Protein AF-A0A2K3LHY5-F1 (afdb_monomer)

pLDDT: mean 79.06, std 21.49, range [33.22, 97.38]

Structure (mmCIF, N/CA/C/O backbone):
data_AF-A0A2K3LHY5-F1
#
_entry.id   AF-A0A2K3LHY5-F1
#
loop_
_atom_site.group_PDB
_atom_site.id
_atom_site.type_symbol
_atom_site.label_atom_id
_atom_site.label_alt_id
_atom_site.label_comp_id
_atom_site.label_asym_id
_atom_site.label_entity_id
_atom_site.label_seq_id
_atom_site.pdbx_PDB_ins_code
_atom_site.Cartn_x
_atom_site.Cartn_y
_atom_site.Cartn_z
_atom_site.occupancy
_atom_site.B_iso_or_equiv
_atom_site.auth_seq_id
_atom_site.auth_comp_id
_atom_site.auth_asym_id
_atom_site.auth_atom_id
_atom_site.pdbx_PDB_model_num
ATOM 1 N N . MET A 1 1 ? 29.007 -5.913 -31.046 1.00 77.50 1 MET A N 1
ATOM 2 C CA . MET A 1 1 ? 28.000 -5.273 -31.923 1.00 77.50 1 MET A CA 1
ATOM 3 C C . MET A 1 1 ? 26.820 -6.181 -32.264 1.00 77.50 1 MET A C 1
ATOM 5 O O . MET A 1 1 ? 25.777 -5.979 -31.668 1.00 77.50 1 MET A O 1
ATOM 9 N N . LEU A 1 2 ? 26.918 -7.176 -33.163 1.00 91.88 2 LEU A N 1
ATOM 10 C CA . LEU A 1 2 ? 25.735 -7.995 -33.528 1.00 91.88 2 LEU A CA 1
ATOM 11 C C . LEU A 1 2 ? 25.164 -8.810 -32.352 1.00 91.88 2 LEU A C 1
ATOM 13 O O . LEU A 1 2 ? 23.951 -8.889 -32.188 1.00 91.88 2 LEU A O 1
ATOM 17 N N . GLU A 1 3 ? 26.033 -9.367 -31.509 1.00 93.31 3 GLU A N 1
ATOM 18 C CA . GLU A 1 3 ? 25.628 -10.120 -30.315 1.00 93.31 3 GLU A CA 1
ATOM 19 C C . GLU A 1 3 ? 24.966 -9.226 -29.251 1.00 93.31 3 GLU A C 1
ATOM 21 O O . GLU A 1 3 ? 23.934 -9.581 -28.691 1.00 93.31 3 GLU A O 1
ATOM 26 N N . GLU A 1 4 ? 25.496 -8.018 -29.042 1.00 93.69 4 GLU A N 1
ATOM 27 C CA . GLU A 1 4 ? 24.934 -7.022 -28.116 1.00 93.69 4 GLU A CA 1
ATOM 28 C C . GLU A 1 4 ? 23.557 -6.525 -28.574 1.00 93.69 4 GLU A C 1
ATOM 30 O O . GLU A 1 4 ? 22.654 -6.388 -27.752 1.00 93.69 4 GLU A O 1
ATOM 35 N N . ILE A 1 5 ? 23.379 -6.299 -29.882 1.00 93.31 5 ILE A N 1
ATOM 36 C CA . ILE A 1 5 ? 22.091 -5.900 -30.468 1.00 93.31 5 ILE A CA 1
ATOM 37 C C . ILE A 1 5 ? 21.057 -7.015 -30.289 1.00 93.31 5 ILE A C 1
ATOM 39 O O . ILE A 1 5 ? 19.946 -6.744 -29.843 1.00 93.31 5 ILE A O 1
ATOM 43 N N . SER A 1 6 ? 21.431 -8.266 -30.572 1.00 93.62 6 SER A N 1
ATOM 44 C CA . SER A 1 6 ? 20.547 -9.425 -30.395 1.00 93.62 6 SER A CA 1
ATOM 45 C C . SER A 1 6 ? 20.128 -9.605 -28.931 1.00 93.62 6 SER A C 1
ATOM 47 O O . SER A 1 6 ? 18.946 -9.764 -28.624 1.00 93.62 6 SER A O 1
ATOM 49 N N . MET A 1 7 ? 21.083 -9.487 -28.001 1.00 94.62 7 MET A N 1
ATOM 50 C CA . MET A 1 7 ? 20.799 -9.535 -26.566 1.00 94.62 7 MET A C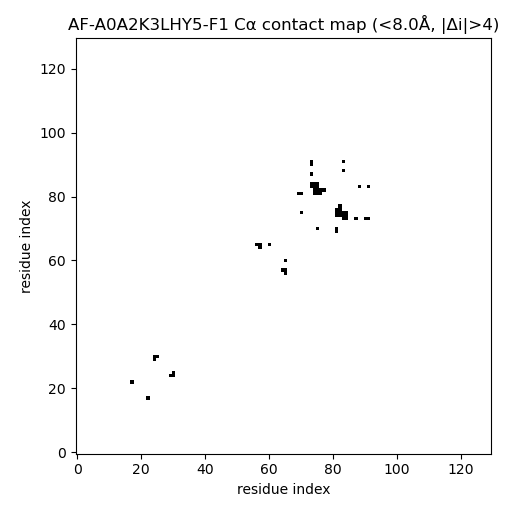A 1
ATOM 51 C C . MET A 1 7 ? 19.845 -8.414 -26.137 1.00 94.62 7 MET A C 1
ATOM 53 O O . MET A 1 7 ? 18.960 -8.645 -25.314 1.00 94.62 7 MET A O 1
ATOM 57 N N . LEU A 1 8 ? 20.020 -7.201 -26.667 1.00 89.94 8 LEU A N 1
ATOM 58 C CA . LEU A 1 8 ? 19.158 -6.071 -26.330 1.00 89.94 8 LEU A CA 1
ATOM 59 C C . LEU A 1 8 ? 17.734 -6.269 -26.864 1.00 89.94 8 LEU A C 1
ATOM 61 O O . LEU A 1 8 ? 16.786 -6.066 -26.113 1.00 89.94 8 LEU A O 1
ATOM 65 N N . GLN A 1 9 ? 17.589 -6.741 -28.104 1.00 89.75 9 GLN A N 1
ATOM 66 C CA . GLN A 1 9 ? 16.290 -7.058 -28.708 1.00 89.75 9 GLN A CA 1
ATOM 67 C C . GLN A 1 9 ? 15.538 -8.144 -27.937 1.00 89.75 9 GLN A C 1
ATOM 69 O O . GLN A 1 9 ? 14.333 -8.029 -27.741 1.00 89.75 9 GLN A O 1
ATOM 74 N N . ALA A 1 10 ? 16.244 -9.173 -27.460 1.00 90.69 10 ALA A N 1
ATOM 75 C CA . ALA A 1 10 ? 15.645 -10.208 -26.624 1.00 90.69 10 ALA A CA 1
ATOM 76 C C . ALA A 1 10 ? 15.150 -9.651 -25.276 1.00 90.69 10 ALA A C 1
ATOM 78 O O . ALA A 1 10 ? 14.121 -10.088 -24.775 1.00 90.69 10 ALA A O 1
ATOM 79 N N . LYS A 1 11 ? 15.860 -8.673 -24.695 1.00 88.44 11 LYS A N 1
ATOM 80 C CA . LYS A 1 11 ? 15.459 -8.012 -23.439 1.00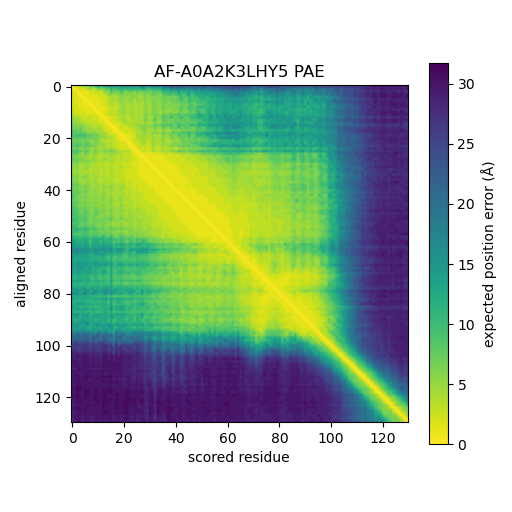 88.44 11 LYS A CA 1
ATOM 81 C C . LYS A 1 11 ? 14.313 -7.014 -23.607 1.00 88.44 11 LYS A C 1
ATOM 83 O O . LYS A 1 11 ? 13.642 -6.723 -22.625 1.00 88.44 11 LYS A O 1
ATOM 88 N N . SER A 1 12 ? 14.125 -6.469 -24.806 1.00 86.19 12 SER A N 1
ATOM 89 C CA . SER A 1 12 ? 13.041 -5.539 -25.141 1.00 86.19 12 SER A CA 1
ATOM 90 C C . SER A 1 12 ? 11.883 -6.215 -25.876 1.00 86.19 12 SER A C 1
ATOM 92 O O . SER A 1 12 ? 11.046 -5.521 -26.450 1.00 86.19 12 SER A O 1
ATOM 94 N N . ALA A 1 13 ? 11.883 -7.547 -25.960 1.00 87.44 13 ALA A N 1
ATOM 95 C CA . ALA A 1 13 ? 10.787 -8.284 -26.561 1.00 87.44 13 ALA A CA 1
ATOM 96 C C . ALA A 1 13 ? 9.532 -8.096 -25.691 1.00 87.44 13 ALA A C 1
ATOM 98 O O . ALA A 1 13 ? 9.630 -8.304 -24.478 1.00 87.44 13 ALA A O 1
ATOM 99 N N . PRO A 1 14 ? 8.388 -7.712 -26.284 1.00 85.44 14 PRO A N 1
ATOM 100 C CA . PRO A 1 14 ? 7.137 -7.600 -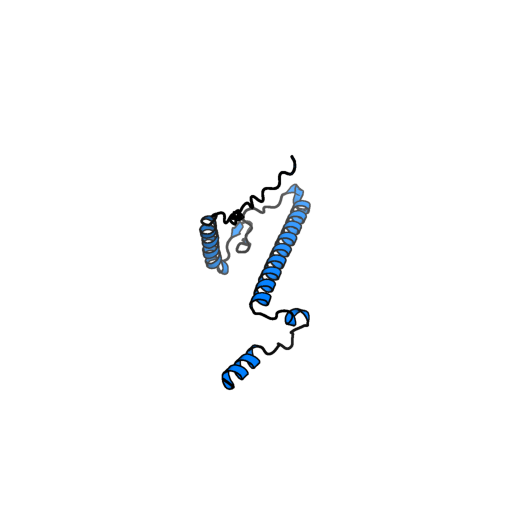25.550 1.00 85.44 14 PRO A CA 1
ATOM 101 C C . PRO A 1 14 ? 6.765 -8.913 -24.861 1.00 85.44 14 PRO A C 1
ATOM 103 O O . PRO A 1 14 ? 6.985 -9.993 -25.420 1.00 85.44 14 PRO A O 1
ATOM 106 N N . LEU A 1 15 ? 6.185 -8.822 -23.668 1.00 88.19 15 LEU A N 1
ATOM 107 C CA . LEU A 1 15 ? 5.575 -9.968 -22.993 1.00 88.19 15 LEU A CA 1
ATOM 108 C C . LEU A 1 15 ? 4.218 -10.323 -23.621 1.00 88.19 15 LEU A C 1
ATOM 110 O O . LEU A 1 15 ? 3.549 -9.479 -24.216 1.00 88.19 15 LEU A O 1
ATOM 114 N N . ASP A 1 16 ? 3.792 -11.579 -23.455 1.00 90.19 16 ASP A N 1
ATOM 115 C CA . ASP A 1 16 ? 2.526 -12.091 -24.009 1.00 90.19 16 ASP A CA 1
ATOM 116 C C . ASP A 1 16 ? 1.282 -11.346 -23.482 1.00 90.19 16 ASP A C 1
ATOM 118 O O . ASP A 1 16 ? 0.226 -11.381 -24.114 1.00 90.19 16 ASP A O 1
ATOM 122 N N . ASP A 1 17 ? 1.387 -10.697 -22.320 1.00 90.25 17 ASP A N 1
ATOM 123 C CA . ASP A 1 17 ? 0.320 -9.942 -21.660 1.00 90.25 17 ASP A CA 1
ATOM 124 C C . ASP A 1 17 ? 0.418 -8.420 -21.859 1.00 90.25 17 ASP A C 1
ATOM 126 O O . ASP A 1 17 ? -0.402 -7.675 -21.313 1.00 90.25 17 ASP A O 1
ATOM 130 N N . GLU A 1 18 ? 1.369 -7.939 -22.666 1.00 87.62 18 GLU A N 1
ATOM 131 C CA . GLU A 1 18 ? 1.407 -6.530 -23.040 1.00 87.62 18 GLU A CA 1
ATOM 132 C C . GLU A 1 18 ? 0.195 -6.152 -23.901 1.00 87.62 18 GLU A C 1
ATOM 134 O O . GLU A 1 18 ? -0.202 -6.835 -24.845 1.00 87.62 18 GLU A O 1
ATOM 139 N N . THR A 1 19 ? -0.399 -5.012 -23.568 1.00 88.12 19 THR A N 1
ATOM 140 C CA . THR A 1 19 ? -1.546 -4.429 -24.264 1.00 88.12 19 THR A CA 1
ATOM 141 C C . THR A 1 19 ? -1.137 -3.124 -24.942 1.00 88.12 19 THR A C 1
ATOM 143 O O . THR A 1 19 ? -0.058 -2.587 -24.693 1.00 88.12 19 THR A O 1
ATOM 146 N N . GLU A 1 20 ? -2.016 -2.554 -25.770 1.00 84.31 20 GLU A N 1
ATOM 147 C CA . GLU A 1 20 ? -1.791 -1.222 -26.356 1.00 84.31 20 GLU A CA 1
ATOM 148 C C . GLU A 1 20 ? -1.494 -0.161 -25.276 1.00 84.31 20 GLU A C 1
ATOM 150 O O . GLU A 1 20 ? -0.669 0.732 -25.473 1.00 84.31 20 GLU A O 1
ATOM 155 N N . ASP A 1 21 ? -2.081 -0.323 -24.088 1.00 82.62 21 ASP A N 1
ATOM 156 C CA . ASP A 1 21 ? -1.859 0.550 -22.941 1.00 82.62 21 ASP A CA 1
ATOM 157 C C . ASP A 1 21 ? -0.475 0.421 -22.299 1.00 82.62 21 ASP A C 1
ATOM 159 O O . ASP A 1 21 ? -0.015 1.381 -21.686 1.00 82.62 21 ASP A O 1
ATOM 163 N N . THR A 1 22 ? 0.197 -0.725 -22.409 1.00 83.44 22 THR A N 1
ATOM 164 C CA . THR A 1 22 ? 1.560 -0.908 -21.881 1.00 83.44 22 THR A CA 1
ATOM 165 C C . THR A 1 22 ? 2.619 -0.612 -22.939 1.00 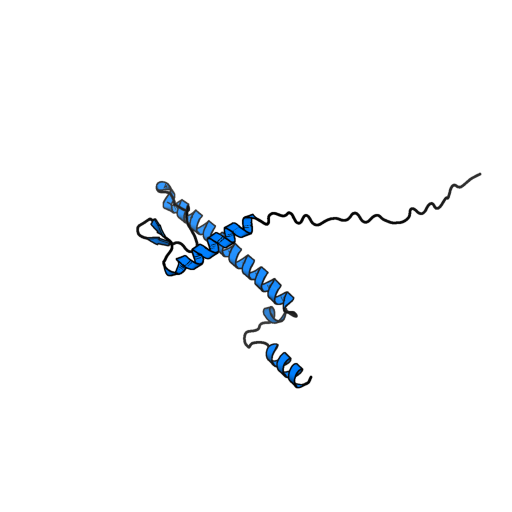83.44 22 THR A C 1
ATOM 167 O O . THR A 1 22 ? 3.687 -0.104 -22.607 1.00 83.44 22 THR A O 1
ATOM 170 N N . LEU A 1 23 ? 2.298 -0.821 -24.219 1.00 84.25 23 LEU A N 1
ATOM 171 C CA . LEU A 1 23 ? 3.184 -0.517 -25.349 1.00 84.25 23 LEU A CA 1
ATOM 172 C C . LEU A 1 23 ? 3.431 0.988 -25.547 1.00 84.25 23 LEU A C 1
ATOM 174 O O . LEU A 1 23 ? 4.385 1.373 -26.221 1.00 84.25 23 LEU A O 1
ATOM 178 N N . LYS A 1 24 ? 2.605 1.857 -24.948 1.00 86.12 24 LYS A N 1
ATOM 179 C CA . LYS A 1 24 ? 2.775 3.319 -25.024 1.00 86.12 24 LYS A CA 1
ATOM 180 C C . LYS A 1 24 ? 4.025 3.844 -24.305 1.00 86.12 24 LYS A C 1
ATOM 182 O O . LYS A 1 24 ? 4.397 4.998 -24.514 1.00 86.12 24 LYS A O 1
ATOM 187 N N . PHE A 1 25 ? 4.671 3.039 -23.457 1.00 89.25 25 PHE A N 1
ATOM 188 C CA . PHE A 1 25 ? 5.883 3.440 -22.738 1.00 89.25 25 PHE A CA 1
ATOM 189 C C . PHE A 1 25 ? 7.123 3.233 -23.613 1.00 89.25 25 PHE A C 1
ATOM 191 O O . PHE A 1 25 ? 7.733 2.167 -23.623 1.00 89.25 25 PHE A O 1
ATOM 198 N N . ALA A 1 26 ? 7.510 4.276 -24.347 1.00 85.50 26 ALA A N 1
ATOM 199 C CA . ALA A 1 26 ? 8.642 4.226 -25.273 1.00 85.50 26 ALA A CA 1
ATOM 200 C C . ALA A 1 26 ? 10.003 4.163 -24.560 1.00 85.50 26 ALA A C 1
ATOM 202 O O . ALA A 1 26 ? 10.989 3.688 -25.127 1.00 85.50 26 ALA A O 1
ATOM 203 N N . THR A 1 27 ? 10.077 4.655 -23.322 1.00 88.56 27 THR A N 1
ATOM 204 C CA . THR A 1 27 ? 11.310 4.694 -22.537 1.00 88.56 27 THR A CA 1
ATOM 205 C C . THR A 1 27 ? 11.120 4.119 -21.136 1.00 88.56 27 THR A C 1
ATOM 207 O O . THR A 1 27 ? 10.027 4.112 -20.568 1.00 88.56 27 THR A O 1
ATOM 210 N N . ARG A 1 28 ? 12.235 3.719 -20.506 1.00 89.75 28 ARG A N 1
ATOM 211 C CA . ARG A 1 28 ? 12.249 3.390 -19.071 1.00 89.75 28 ARG A CA 1
ATOM 212 C C . ARG A 1 28 ? 11.742 4.560 -18.215 1.00 89.75 28 ARG A C 1
ATOM 214 O O . ARG A 1 28 ? 11.142 4.320 -17.173 1.00 89.75 28 ARG A O 1
ATOM 221 N N . GLY A 1 29 ? 11.983 5.804 -18.636 1.00 93.44 29 GLY A N 1
ATOM 222 C CA . GLY A 1 29 ? 11.495 6.999 -17.943 1.00 93.44 29 GLY A CA 1
ATOM 223 C C . GLY A 1 29 ? 9.968 7.071 -17.916 1.00 93.44 29 GLY A C 1
ATOM 224 O O . GLY A 1 29 ? 9.394 7.286 -16.850 1.00 93.44 29 GLY A O 1
ATOM 225 N N . ASP A 1 30 ? 9.320 6.802 -19.053 1.00 92.31 30 ASP A N 1
ATOM 226 C CA . ASP A 1 30 ? 7.855 6.783 -19.166 1.00 92.31 30 ASP A CA 1
ATOM 227 C C . ASP A 1 30 ? 7.243 5.707 -18.267 1.00 92.31 30 ASP A C 1
ATOM 229 O O . ASP A 1 30 ? 6.305 5.977 -17.516 1.00 92.31 30 ASP A O 1
ATOM 233 N N . LEU A 1 31 ? 7.839 4.509 -18.271 1.00 91.94 31 LEU A N 1
ATOM 234 C CA . LEU A 1 31 ? 7.405 3.406 -17.419 1.00 91.94 31 LEU A CA 1
ATOM 235 C C . LEU A 1 31 ? 7.544 3.744 -15.925 1.00 91.94 31 LEU A C 1
ATOM 237 O O . LEU A 1 31 ? 6.612 3.531 -15.153 1.00 91.94 31 LEU A O 1
ATOM 241 N N . VAL A 1 32 ? 8.683 4.301 -15.498 1.00 94.50 32 VAL A N 1
ATOM 242 C CA . VAL A 1 32 ? 8.904 4.687 -14.090 1.00 94.50 32 VAL A CA 1
ATOM 243 C C . VAL A 1 32 ? 7.928 5.784 -13.655 1.00 94.50 32 VAL A C 1
ATOM 245 O O . VAL A 1 32 ? 7.397 5.728 -12.542 1.00 94.50 32 VAL A O 1
ATOM 248 N N . LYS A 1 33 ? 7.652 6.761 -14.528 1.00 94.81 33 LYS A N 1
ATOM 249 C CA . LYS A 1 33 ? 6.667 7.818 -14.266 1.00 94.81 33 LYS A CA 1
ATOM 250 C C . LYS A 1 33 ? 5.267 7.237 -14.079 1.00 94.81 33 LYS A C 1
ATOM 252 O O . LYS A 1 33 ? 4.573 7.626 -13.139 1.00 94.81 33 LYS A O 1
ATOM 257 N N . GLU A 1 34 ? 4.875 6.285 -14.922 1.00 94.31 34 GLU A N 1
ATOM 258 C CA . GLU A 1 34 ? 3.580 5.624 -14.795 1.00 94.31 34 GLU A CA 1
ATOM 259 C C . GLU A 1 34 ? 3.482 4.775 -13.525 1.00 94.31 34 GLU A C 1
ATOM 261 O O . GLU A 1 34 ? 2.486 4.869 -12.811 1.00 94.31 34 GLU A O 1
ATOM 266 N N . ILE A 1 35 ? 4.519 4.002 -13.188 1.00 95.12 35 ILE A N 1
ATOM 267 C CA . ILE A 1 35 ? 4.561 3.211 -11.948 1.00 95.12 35 ILE A CA 1
ATOM 268 C C . ILE A 1 35 ? 4.364 4.117 -10.730 1.00 95.12 35 ILE A C 1
ATOM 270 O O . ILE A 1 35 ? 3.551 3.806 -9.860 1.00 95.12 35 ILE A O 1
ATOM 274 N N . ARG A 1 36 ? 5.050 5.267 -10.681 1.00 96.50 36 ARG A N 1
ATOM 275 C CA . ARG A 1 36 ? 4.879 6.244 -9.596 1.00 96.50 36 ARG A CA 1
ATOM 276 C C . ARG A 1 36 ? 3.452 6.789 -9.552 1.00 96.50 36 ARG A C 1
ATOM 278 O O . ARG A 1 36 ? 2.859 6.861 -8.477 1.00 96.50 36 ARG A O 1
ATOM 285 N N . ARG A 1 37 ? 2.882 7.141 -10.709 1.00 95.88 37 ARG A N 1
ATOM 286 C CA . ARG A 1 37 ? 1.509 7.654 -10.821 1.00 95.88 37 ARG A CA 1
ATOM 287 C C . ARG A 1 37 ? 0.483 6.628 -10.333 1.00 95.88 37 ARG A C 1
ATOM 289 O O . ARG A 1 37 ? -0.378 6.968 -9.524 1.00 95.88 37 ARG A O 1
ATOM 296 N N . LEU A 1 38 ? 0.581 5.384 -10.802 1.00 96.31 38 LEU A N 1
ATOM 297 C CA . LEU A 1 38 ? -0.299 4.283 -10.408 1.00 96.31 38 LEU A CA 1
ATOM 298 C C . LEU A 1 38 ? -0.134 3.937 -8.925 1.00 96.31 38 LEU A C 1
ATOM 300 O O . LEU A 1 38 ? -1.137 3.775 -8.234 1.00 96.31 38 LEU A O 1
ATOM 304 N N . GLY A 1 39 ? 1.101 3.899 -8.417 1.00 96.06 39 GLY A N 1
ATOM 305 C CA . GLY A 1 39 ? 1.386 3.700 -6.995 1.00 96.06 39 GLY A CA 1
ATOM 306 C C . GLY A 1 39 ? 0.749 4.780 -6.119 1.00 96.06 39 GLY A C 1
ATOM 307 O O . GLY A 1 39 ? 0.059 4.463 -5.150 1.00 96.06 39 GLY A O 1
ATOM 308 N N . GLY A 1 40 ? 0.880 6.052 -6.509 1.00 95.62 40 GLY A N 1
ATOM 309 C CA . GLY A 1 40 ? 0.234 7.171 -5.821 1.00 95.62 40 GLY A CA 1
ATOM 310 C C . GLY A 1 40 ? -1.296 7.091 -5.852 1.00 95.62 40 GLY A C 1
ATOM 311 O O . GLY A 1 40 ? -1.949 7.268 -4.825 1.00 95.62 40 GLY A O 1
ATOM 312 N N . GLN A 1 41 ? -1.889 6.756 -7.003 1.00 97.38 41 GLN A N 1
ATOM 313 C CA . GLN A 1 41 ? -3.342 6.575 -7.119 1.00 97.38 41 GLN A CA 1
ATOM 314 C C . GLN A 1 41 ? -3.860 5.401 -6.285 1.00 97.38 41 GLN A C 1
ATOM 316 O O . GLN A 1 41 ? -4.896 5.524 -5.629 1.00 97.38 41 GLN A O 1
ATOM 321 N N . MET A 1 42 ? -3.143 4.276 -6.283 1.00 96.75 42 MET A N 1
ATOM 322 C CA . MET A 1 42 ? -3.465 3.111 -5.464 1.00 96.75 42 MET A CA 1
ATOM 323 C C . MET A 1 42 ? -3.463 3.490 -3.982 1.00 96.75 42 MET A C 1
ATOM 325 O O . MET A 1 42 ? -4.470 3.272 -3.306 1.00 96.75 42 MET A O 1
ATOM 329 N N . LEU A 1 43 ? -2.397 4.135 -3.499 1.00 94.12 43 LEU A N 1
ATOM 330 C CA . LEU A 1 43 ? -2.300 4.599 -2.116 1.00 94.12 43 LEU A CA 1
ATOM 331 C C . LEU A 1 43 ? -3.441 5.564 -1.762 1.00 94.12 43 LEU A C 1
ATOM 333 O O . LEU A 1 43 ? -4.140 5.352 -0.770 1.00 94.12 43 LEU A O 1
ATOM 337 N N . ALA A 1 44 ? -3.701 6.567 -2.605 1.00 95.19 44 ALA A N 1
ATOM 338 C CA . ALA A 1 44 ? -4.795 7.514 -2.399 1.00 95.19 44 ALA A CA 1
ATOM 339 C C . ALA A 1 44 ? -6.164 6.814 -2.323 1.00 95.19 44 ALA A C 1
ATOM 341 O O . ALA A 1 44 ? -6.969 7.113 -1.436 1.00 95.19 44 ALA A O 1
ATOM 342 N N . SER A 1 45 ? -6.419 5.841 -3.206 1.00 97.00 45 SER A N 1
ATOM 343 C CA . SER A 1 45 ? -7.667 5.070 -3.214 1.00 97.00 45 SER A CA 1
ATOM 344 C C . SER A 1 45 ? -7.842 4.228 -1.943 1.00 97.00 45 SER A C 1
ATOM 346 O O . SER A 1 45 ? -8.938 4.185 -1.378 1.00 97.00 45 SER A O 1
ATOM 348 N N . MET A 1 46 ? -6.759 3.630 -1.435 1.00 94.12 46 MET A N 1
ATOM 349 C CA . MET A 1 46 ? -6.762 2.861 -0.189 1.00 94.12 46 MET A CA 1
ATOM 350 C C . MET A 1 46 ? -7.015 3.752 1.024 1.00 94.12 46 MET A C 1
ATOM 352 O O . MET A 1 46 ? -7.860 3.421 1.855 1.00 94.12 46 MET A O 1
ATOM 356 N N . VAL A 1 47 ? -6.344 4.906 1.108 1.00 92.56 47 VAL A N 1
ATOM 357 C CA . VAL A 1 47 ? -6.550 5.887 2.186 1.00 92.56 47 VAL A CA 1
ATOM 358 C C . VAL A 1 47 ? -7.992 6.388 2.190 1.00 92.56 47 VAL A C 1
ATOM 360 O O . VAL A 1 47 ? -8.616 6.477 3.249 1.00 92.56 47 VAL A O 1
ATOM 363 N N . PHE A 1 48 ? -8.552 6.685 1.016 1.00 95.69 48 PHE A N 1
ATOM 364 C CA . PHE A 1 48 ? -9.946 7.101 0.892 1.00 95.69 48 PHE A CA 1
ATOM 365 C C . PHE A 1 48 ? -10.918 6.001 1.344 1.00 95.69 48 PHE A C 1
ATOM 367 O O . PHE A 1 48 ? -11.793 6.251 2.176 1.00 95.69 48 PHE A O 1
ATOM 374 N N . GLY A 1 49 ? -10.739 4.769 0.854 1.00 96.75 49 GLY A N 1
ATOM 375 C CA . GLY A 1 49 ? -11.545 3.617 1.264 1.00 96.75 49 GLY A CA 1
ATOM 376 C C . GLY A 1 49 ? -11.479 3.365 2.772 1.00 96.75 49 GLY A C 1
ATOM 377 O O . GLY A 1 49 ? -12.514 3.196 3.416 1.00 96.75 49 GLY A O 1
ATOM 378 N N . TRP A 1 50 ? -10.282 3.434 3.357 1.00 92.88 50 TRP A N 1
ATOM 379 C CA . TRP A 1 50 ? -10.068 3.303 4.797 1.00 92.88 50 TRP A CA 1
ATOM 380 C C . TRP A 1 50 ? -10.806 4.381 5.597 1.00 92.88 50 TRP A C 1
ATOM 382 O O . TRP A 1 50 ? -11.549 4.056 6.525 1.00 92.88 50 TRP A O 1
ATOM 392 N N . LYS A 1 51 ? -10.670 5.660 5.216 1.00 94.00 51 LYS A N 1
ATOM 393 C CA . LYS A 1 51 ? -11.385 6.775 5.862 1.00 94.00 51 LYS A CA 1
ATOM 394 C C . LYS A 1 51 ? -12.900 6.561 5.834 1.00 94.00 51 LYS A C 1
ATOM 396 O O . LYS A 1 51 ? -13.562 6.773 6.850 1.00 94.00 51 LYS A O 1
ATOM 401 N N . ASN A 1 52 ? -13.437 6.075 4.715 1.00 97.25 52 ASN A N 1
ATOM 402 C CA . ASN A 1 52 ? -14.860 5.760 4.592 1.00 97.25 52 ASN A CA 1
ATOM 403 C C . ASN A 1 52 ? -15.287 4.606 5.504 1.00 97.25 52 ASN A C 1
ATOM 405 O O . ASN A 1 52 ? -16.315 4.711 6.170 1.00 97.25 52 ASN A O 1
ATOM 409 N N . VAL A 1 53 ? -14.502 3.528 5.581 1.00 95.75 53 VAL A N 1
ATOM 410 C CA . VAL A 1 53 ? -14.773 2.407 6.495 1.00 95.75 53 VAL A CA 1
ATOM 411 C C . VAL A 1 53 ? -14.762 2.880 7.948 1.00 95.75 53 VAL A C 1
ATOM 413 O O . VAL A 1 53 ? -15.698 2.593 8.690 1.00 95.75 53 VAL A O 1
ATOM 416 N N . VAL A 1 54 ? -13.759 3.664 8.351 1.00 93.56 54 VAL A N 1
ATOM 417 C CA . VAL A 1 54 ? -13.683 4.245 9.701 1.00 93.56 54 VAL A CA 1
ATOM 418 C C . VAL A 1 54 ? -14.897 5.131 9.991 1.00 93.56 54 VAL A C 1
ATOM 420 O O . VAL A 1 54 ? -15.470 5.042 11.076 1.00 93.56 54 VAL A O 1
ATOM 423 N N . ALA A 1 55 ? -15.330 5.958 9.035 1.00 94.69 55 ALA A N 1
ATOM 424 C CA . ALA A 1 55 ? -16.522 6.790 9.189 1.00 94.69 55 ALA A CA 1
ATOM 425 C C . ALA A 1 55 ? -17.795 5.945 9.371 1.00 94.69 55 ALA A C 1
ATOM 427 O O . ALA A 1 55 ? -18.569 6.196 10.294 1.00 94.69 55 ALA A O 1
ATOM 428 N N . GLN A 1 56 ? -17.983 4.900 8.560 1.00 97.06 56 GLN A N 1
ATOM 429 C CA . GLN A 1 56 ? -19.105 3.967 8.713 1.00 97.06 56 GLN A CA 1
ATOM 430 C C . GLN A 1 56 ? -19.069 3.254 10.070 1.00 97.06 56 GLN A C 1
ATOM 432 O O . GLN A 1 56 ? -20.091 3.165 10.750 1.00 97.06 56 GLN A O 1
ATOM 437 N N . LEU A 1 57 ? -17.888 2.811 10.511 1.00 95.56 57 LEU A N 1
ATOM 438 C CA . LEU A 1 57 ? -17.708 2.173 11.813 1.00 95.56 57 LEU A CA 1
ATOM 439 C C . LEU A 1 57 ? -18.025 3.121 12.975 1.00 95.56 57 LEU A C 1
ATOM 441 O O . LEU A 1 57 ? -18.603 2.683 13.967 1.00 95.56 57 LEU A O 1
ATOM 445 N N . LYS A 1 58 ? -17.707 4.414 12.857 1.00 94.75 58 LYS A N 1
ATOM 446 C CA . LYS A 1 58 ? -18.100 5.431 13.846 1.00 94.75 58 LYS A CA 1
ATOM 447 C C . LYS A 1 58 ? -19.616 5.631 13.905 1.00 94.75 58 LYS A C 1
ATOM 449 O O . LYS A 1 58 ? -20.144 5.805 14.996 1.00 94.75 58 LYS A O 1
ATOM 454 N N . ILE A 1 59 ? -20.314 5.567 12.768 1.00 95.00 59 ILE A N 1
ATOM 455 C CA . ILE A 1 59 ? -21.782 5.672 12.719 1.00 95.00 59 ILE A CA 1
ATOM 456 C C . ILE A 1 59 ? -22.430 4.495 13.457 1.00 95.00 59 ILE A C 1
ATOM 458 O O . ILE A 1 59 ? -23.298 4.705 14.301 1.00 95.00 59 ILE A O 1
ATOM 462 N N . VAL A 1 60 ? -21.997 3.263 13.173 1.00 96.44 60 VAL A N 1
ATOM 463 C CA . VAL A 1 60 ? -22.592 2.062 13.792 1.00 96.44 60 VAL A CA 1
ATOM 464 C C . VAL A 1 60 ? -22.160 1.856 15.248 1.00 96.44 60 VAL A C 1
ATOM 466 O O . VAL A 1 60 ? -22.871 1.196 15.998 1.00 96.44 60 VAL A O 1
ATOM 469 N N . ASN A 1 61 ? -21.030 2.437 15.669 1.00 95.06 61 ASN A N 1
ATOM 470 C CA . ASN A 1 61 ? -20.546 2.419 17.054 1.00 95.06 61 ASN A CA 1
ATOM 471 C C . ASN A 1 61 ? -20.731 3.777 17.755 1.00 95.06 61 ASN A C 1
ATOM 473 O O . ASN A 1 61 ? -19.924 4.142 18.607 1.00 95.06 61 ASN A O 1
ATOM 477 N N . SER A 1 62 ? -21.772 4.539 17.415 1.00 93.06 62 SER A N 1
ATOM 478 C CA . SER A 1 62 ? -21.956 5.915 17.903 1.00 93.06 62 SER A CA 1
ATOM 479 C C . SER A 1 62 ? -22.043 6.035 19.431 1.00 93.06 62 SER A C 1
ATOM 481 O O . SER A 1 62 ? -21.539 7.002 19.993 1.00 93.06 62 SER A O 1
ATOM 483 N N . GLU A 1 63 ? -22.615 5.042 20.119 1.00 95.25 63 GLU A N 1
ATOM 484 C CA . GLU A 1 63 ? -22.759 5.051 21.584 1.00 95.25 63 GLU A CA 1
ATOM 485 C C . GLU A 1 63 ? -21.460 4.727 22.336 1.00 95.25 63 GLU A C 1
ATOM 487 O O . GLU A 1 63 ? -21.238 5.218 23.441 1.00 95.25 63 GLU A O 1
ATOM 492 N N . ARG A 1 64 ? -20.610 3.865 21.765 1.00 91.00 64 ARG A N 1
ATOM 493 C CA . ARG A 1 64 ? -19.383 3.363 22.414 1.00 91.00 64 ARG A CA 1
ATOM 494 C C . ARG A 1 64 ? -18.114 4.033 21.892 1.00 91.00 64 ARG A C 1
ATOM 496 O O . ARG A 1 64 ? -17.073 3.944 22.535 1.00 91.00 64 ARG A O 1
ATOM 503 N N . GLY A 1 65 ? -18.209 4.694 20.742 1.00 89.56 65 GLY A N 1
ATOM 504 C CA . GLY A 1 65 ? -17.079 5.230 20.003 1.00 89.56 65 GLY A CA 1
ATOM 505 C C . GLY A 1 65 ? -16.272 4.153 19.272 1.00 89.56 65 GLY A C 1
ATOM 506 O O . GLY A 1 65 ? -16.507 2.950 19.390 1.00 89.56 65 GLY A O 1
ATOM 507 N N . LEU A 1 66 ? -15.290 4.617 18.500 1.00 91.31 66 LEU A N 1
ATOM 508 C CA . LEU A 1 66 ? -14.299 3.791 17.817 1.00 91.31 66 LEU A CA 1
ATOM 509 C C . LEU A 1 66 ? -12.913 4.346 18.144 1.00 91.31 66 LEU A C 1
ATOM 511 O O . LEU A 1 66 ? -12.629 5.503 17.830 1.00 91.31 66 LEU A O 1
ATOM 515 N N . ILE A 1 67 ? -12.058 3.524 18.750 1.00 87.94 67 ILE A N 1
ATOM 516 C CA . ILE A 1 67 ? -10.668 3.889 19.031 1.00 87.94 67 ILE A CA 1
ATOM 517 C C . ILE A 1 67 ? -9.880 3.744 17.732 1.00 87.94 67 ILE A C 1
ATOM 519 O O . ILE A 1 67 ? -9.755 2.644 17.1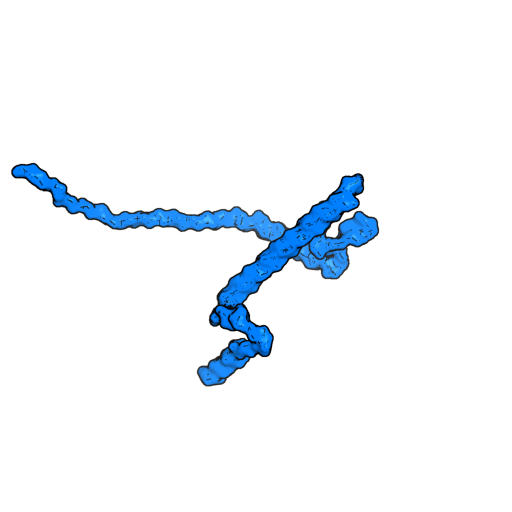96 1.00 87.94 67 ILE A O 1
ATOM 523 N N . THR A 1 68 ? -9.377 4.864 17.218 1.00 87.62 68 THR A N 1
ATOM 524 C CA . THR A 1 68 ? -8.501 4.891 16.037 1.00 87.62 68 THR A CA 1
ATOM 525 C C . THR A 1 68 ? -7.064 5.274 16.362 1.00 87.62 68 THR A C 1
ATOM 527 O O . THR A 1 68 ? -6.200 5.198 15.495 1.00 87.62 68 THR A O 1
ATOM 530 N N . GLU A 1 69 ? -6.811 5.692 17.598 1.00 85.75 69 GLU A N 1
ATOM 531 C CA . GLU A 1 69 ? -5.477 6.009 18.092 1.00 85.75 69 GLU A CA 1
ATOM 532 C C . GLU A 1 69 ? -4.598 4.752 18.102 1.00 85.75 69 GLU A C 1
ATOM 534 O O . GLU A 1 69 ? -5.051 3.665 18.464 1.00 85.75 69 GLU A O 1
ATOM 539 N N . GLY A 1 70 ? -3.349 4.892 17.655 1.00 83.38 70 GLY A N 1
ATOM 540 C CA . GLY A 1 70 ? -2.388 3.791 17.585 1.00 83.38 70 GLY A CA 1
ATOM 541 C C . GLY A 1 70 ? -2.642 2.768 16.473 1.00 83.38 70 GLY A C 1
ATOM 542 O O . GLY A 1 70 ? -1.887 1.798 16.373 1.00 83.38 70 GLY A O 1
ATOM 543 N N . ILE A 1 71 ? -3.667 2.950 15.627 1.00 84.31 71 ILE A N 1
ATOM 544 C CA . ILE A 1 71 ? -3.844 2.107 14.439 1.00 84.31 71 ILE A CA 1
ATOM 545 C C . ILE A 1 71 ? -2.639 2.293 13.518 1.00 84.31 71 ILE A C 1
ATOM 547 O O . ILE A 1 71 ? -2.301 3.409 13.140 1.00 84.31 71 ILE A O 1
ATOM 551 N N . HIS A 1 7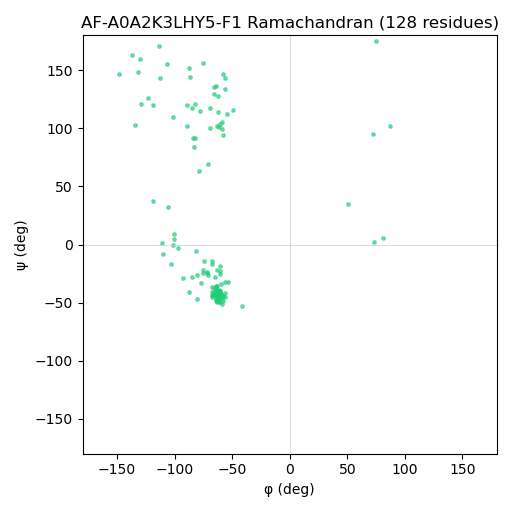2 ? -2.027 1.180 13.127 1.00 86.31 72 HIS A N 1
ATOM 552 C CA . HIS A 1 72 ? -0.848 1.172 12.276 1.00 86.31 72 HIS A CA 1
ATOM 553 C C . HIS A 1 72 ? -0.841 -0.076 11.393 1.00 86.31 72 HIS A C 1
ATOM 555 O O . HIS A 1 72 ? -1.275 -1.140 11.840 1.00 86.31 72 HIS A O 1
ATOM 561 N N . LYS A 1 73 ? -0.309 0.018 10.167 1.00 86.94 73 LYS A N 1
ATOM 562 C CA . LYS A 1 73 ? -0.297 -1.093 9.190 1.00 86.94 73 LYS A CA 1
ATOM 563 C C . LYS A 1 73 ? 0.469 -2.332 9.683 1.00 86.94 73 LYS A C 1
ATOM 565 O O . LYS A 1 73 ? 0.168 -3.451 9.276 1.00 86.94 73 LYS A O 1
ATOM 570 N N . LEU A 1 74 ? 1.417 -2.130 10.601 1.00 93.00 74 LEU A N 1
ATOM 571 C CA . LEU A 1 74 ? 2.232 -3.185 11.219 1.00 93.00 74 LEU A CA 1
ATOM 572 C C . LEU A 1 74 ? 1.725 -3.654 12.588 1.00 93.00 74 LEU A C 1
ATOM 574 O O . LEU A 1 74 ? 2.306 -4.564 13.179 1.00 93.00 74 LEU A O 1
ATOM 578 N N . LYS A 1 75 ? 0.656 -3.050 13.115 1.00 91.25 75 LYS A N 1
ATOM 579 C CA . LYS A 1 75 ? 0.090 -3.383 14.428 1.00 91.25 75 LYS A CA 1
ATOM 580 C C . LYS A 1 75 ? -1.226 -4.142 14.254 1.00 91.25 75 LYS A C 1
ATOM 582 O O . LYS A 1 75 ? -1.905 -4.036 13.237 1.00 91.25 75 LYS A O 1
ATOM 587 N N . LYS A 1 76 ? -1.601 -4.936 15.253 1.00 93.12 76 LYS A N 1
ATOM 588 C CA . LYS A 1 76 ? -2.900 -5.623 15.303 1.00 93.12 76 LYS A CA 1
ATOM 589 C C . LYS A 1 76 ? -3.499 -5.543 16.696 1.00 93.12 76 LYS A C 1
ATOM 591 O O . LYS A 1 76 ? -2.786 -5.306 17.664 1.00 93.12 76 LYS A O 1
ATOM 596 N N . VAL A 1 77 ? -4.795 -5.810 16.800 1.00 91.94 77 VAL A N 1
ATOM 597 C CA . VAL A 1 77 ? -5.476 -5.903 18.094 1.00 91.94 77 VAL A CA 1
ATOM 598 C C . VAL A 1 77 ? -5.411 -7.342 18.614 1.00 91.94 77 VAL A C 1
ATOM 600 O O . VAL A 1 77 ? -5.931 -8.257 17.980 1.00 91.94 77 VAL A O 1
ATOM 603 N N . GLU A 1 78 ? -4.816 -7.548 19.786 1.00 93.56 78 GLU A N 1
ATOM 604 C CA . GLU A 1 78 ? -4.879 -8.797 20.552 1.00 93.56 78 GLU A CA 1
ATOM 605 C C . GLU A 1 78 ? -5.438 -8.524 21.944 1.00 93.56 78 GLU A C 1
ATOM 607 O O . GLU A 1 78 ? -4.930 -7.677 22.671 1.00 93.56 78 GLU A O 1
ATOM 612 N N . LYS A 1 79 ? -6.497 -9.247 22.336 1.00 93.06 79 LYS A N 1
ATOM 613 C CA . LYS A 1 79 ? -7.138 -9.108 23.662 1.00 93.06 79 LYS A CA 1
ATOM 614 C C . LYS A 1 79 ? -7.483 -7.649 24.028 1.00 93.06 79 LYS A C 1
ATOM 616 O O . LYS A 1 79 ? -7.410 -7.264 25.189 1.00 93.06 79 LYS A O 1
ATOM 621 N N . GLY A 1 80 ? -7.856 -6.844 23.030 1.00 87.94 80 GLY A N 1
ATOM 622 C CA . GLY A 1 80 ? -8.200 -5.429 23.204 1.00 87.94 80 GLY A CA 1
ATOM 623 C C . GLY A 1 80 ? -7.006 -4.472 23.279 1.00 87.94 80 GLY A C 1
ATOM 624 O O . GLY A 1 80 ? -7.219 -3.288 23.506 1.00 87.94 80 GLY A O 1
ATOM 625 N N . GLN A 1 81 ? -5.776 -4.947 23.076 1.00 88.88 81 GLN A N 1
ATOM 626 C CA . GLN A 1 81 ? -4.570 -4.119 23.035 1.00 88.88 81 GLN A CA 1
ATOM 627 C C . GLN A 1 81 ? -3.971 -4.099 21.634 1.00 88.88 81 GLN A C 1
ATOM 629 O O . GLN A 1 81 ? -3.982 -5.108 20.931 1.00 88.88 81 GLN A O 1
ATOM 634 N N . ILE A 1 82 ? -3.430 -2.950 21.239 1.00 90.75 82 ILE A N 1
ATOM 635 C CA . ILE A 1 82 ? -2.690 -2.807 19.988 1.00 90.75 82 ILE A CA 1
ATOM 636 C C . ILE A 1 82 ? -1.259 -3.295 20.226 1.00 90.75 82 ILE A C 1
ATOM 638 O O . ILE A 1 82 ? -0.555 -2.770 21.083 1.00 90.75 82 ILE A O 1
ATOM 642 N N . VAL A 1 83 ? -0.836 -4.306 19.470 1.00 93.38 83 VAL A N 1
ATOM 643 C CA . VAL A 1 83 ? 0.484 -4.937 19.590 1.00 93.38 83 VAL A CA 1
ATOM 644 C C . VAL A 1 83 ? 1.150 -5.071 18.224 1.00 93.38 83 VAL A C 1
ATOM 646 O O . VAL A 1 83 ? 0.472 -5.267 17.212 1.00 93.38 83 VAL A O 1
ATOM 649 N N . ILE A 1 84 ? 2.482 -5.005 18.187 1.00 94.31 84 ILE A N 1
ATOM 650 C CA . ILE A 1 84 ? 3.274 -5.326 16.992 1.00 94.31 84 ILE A CA 1
ATOM 651 C C . ILE A 1 84 ? 3.504 -6.848 16.970 1.00 94.31 84 ILE A C 1
ATOM 653 O O . ILE A 1 84 ? 4.136 -7.384 17.886 1.00 94.31 84 ILE A O 1
ATOM 657 N N . PRO A 1 85 ? 3.004 -7.581 15.959 1.00 95.06 85 PRO A N 1
ATOM 658 C CA . PRO A 1 85 ? 3.311 -8.998 15.790 1.00 95.06 85 PRO A CA 1
ATOM 659 C C . PRO A 1 85 ? 4.817 -9.240 15.655 1.00 95.06 85 PRO A C 1
ATOM 661 O O . PRO A 1 85 ? 5.506 -8.458 15.011 1.00 95.06 85 PRO A O 1
ATOM 664 N N . GLU A 1 86 ? 5.301 -10.383 16.153 1.00 94.62 86 GLU A N 1
ATOM 665 C CA . GLU A 1 86 ? 6.706 -10.825 16.044 1.00 94.62 86 GLU A CA 1
ATOM 666 C C . GLU A 1 86 ? 7.313 -10.567 14.660 1.00 94.62 86 GLU A C 1
ATOM 668 O O . GLU A 1 86 ? 8.333 -9.898 14.527 1.00 94.62 86 GLU A O 1
ATOM 673 N N . LYS A 1 87 ? 6.620 -11.045 13.620 1.00 95.06 87 LYS A N 1
ATOM 674 C CA . LYS A 1 87 ? 7.049 -10.959 12.220 1.00 95.06 87 LYS A CA 1
ATOM 675 C C . LYS A 1 87 ? 7.235 -9.531 11.698 1.00 95.06 87 LYS A C 1
ATOM 677 O O . LYS A 1 87 ? 7.859 -9.366 10.661 1.00 95.06 87 LYS A O 1
ATOM 682 N N . TYR A 1 88 ? 6.665 -8.532 12.370 1.00 94.75 88 TYR A N 1
ATOM 683 C CA . TYR A 1 88 ? 6.740 -7.130 11.968 1.00 94.75 88 TYR A CA 1
ATOM 684 C C . TYR A 1 88 ? 7.590 -6.286 12.910 1.00 94.75 88 TYR A C 1
ATOM 686 O O . TYR A 1 88 ? 7.710 -5.094 12.675 1.00 94.75 88 TYR A O 1
ATOM 694 N N . ARG A 1 89 ? 8.199 -6.864 13.954 1.00 92.62 89 ARG A N 1
ATOM 695 C CA . ARG A 1 89 ? 9.007 -6.074 14.892 1.00 92.62 89 ARG A CA 1
ATOM 696 C C . ARG A 1 89 ? 10.195 -5.399 14.226 1.00 92.62 89 ARG A C 1
ATOM 698 O O . ARG A 1 89 ? 10.414 -4.225 14.471 1.00 92.62 89 ARG A O 1
ATOM 705 N N . GLN A 1 90 ? 10.912 -6.125 13.372 1.00 92.31 90 GLN A N 1
ATOM 706 C CA . GLN A 1 90 ? 12.057 -5.564 12.659 1.00 92.31 90 GLN A CA 1
ATOM 707 C C . GLN A 1 90 ? 11.629 -4.437 11.712 1.00 92.31 90 GLN A C 1
ATOM 709 O O . GLN A 1 90 ? 12.185 -3.354 11.763 1.00 92.31 90 GLN A O 1
ATOM 714 N N . MET A 1 91 ? 10.578 -4.673 10.927 1.00 91.62 91 MET A N 1
ATOM 715 C CA . MET A 1 91 ? 10.043 -3.681 9.993 1.00 91.62 91 MET A CA 1
ATOM 716 C C . MET A 1 91 ? 9.486 -2.444 10.709 1.00 91.62 91 MET A C 1
ATOM 718 O O . MET A 1 91 ? 9.644 -1.340 10.219 1.00 91.62 91 MET A O 1
ATOM 722 N N . ALA A 1 92 ? 8.863 -2.613 11.879 1.00 88.94 92 ALA A N 1
ATOM 723 C CA . ALA A 1 92 ? 8.382 -1.487 12.674 1.00 88.94 92 ALA A CA 1
ATOM 724 C C . ALA A 1 92 ? 9.534 -0.638 13.230 1.00 88.94 92 ALA A C 1
ATOM 726 O O . ALA A 1 92 ? 9.407 0.574 13.272 1.00 88.94 92 ALA A O 1
ATOM 727 N N . LEU A 1 93 ? 10.654 -1.265 13.610 1.00 87.88 93 LEU A N 1
ATOM 728 C CA . LEU A 1 93 ? 11.864 -0.559 14.051 1.00 87.88 93 LEU A CA 1
ATOM 729 C C . LEU A 1 93 ? 12.602 0.153 12.912 1.00 87.88 93 LEU A C 1
ATOM 731 O O . LEU A 1 93 ? 13.420 1.023 13.185 1.00 87.88 93 LEU A O 1
ATOM 735 N N . GLU A 1 94 ? 12.413 -0.286 11.670 1.00 88.56 94 GLU A N 1
ATOM 736 C CA . GLU A 1 94 ? 12.957 0.375 10.480 1.00 88.56 94 GLU A CA 1
ATOM 737 C C . GLU A 1 94 ? 12.072 1.562 10.090 1.00 88.56 94 GLU A C 1
ATOM 739 O O . GLU A 1 94 ? 12.579 2.663 9.949 1.00 88.56 94 GLU A O 1
ATOM 744 N N . GLU A 1 95 ? 10.750 1.374 10.050 1.00 82.50 95 GLU A N 1
ATOM 745 C CA . GLU A 1 95 ? 9.792 2.446 9.747 1.00 82.50 95 GLU A CA 1
ATOM 746 C C . GLU A 1 95 ? 9.837 3.592 10.772 1.00 82.50 95 GLU A C 1
ATOM 748 O O . GLU A 1 95 ? 9.803 4.748 10.382 1.00 82.50 95 GLU A O 1
ATOM 753 N N . GLU A 1 96 ? 9.994 3.291 12.067 1.00 77.25 96 GLU A N 1
ATOM 754 C CA . GLU A 1 96 ? 10.168 4.330 13.097 1.00 77.25 96 GLU A CA 1
ATOM 755 C C . GLU A 1 96 ? 11.457 5.155 12.912 1.00 77.25 96 GLU A C 1
ATOM 757 O O . GLU A 1 96 ? 11.522 6.264 13.420 1.00 77.25 96 GLU A O 1
ATOM 762 N N . LYS A 1 97 ? 12.473 4.643 12.202 1.00 73.31 97 LYS A N 1
ATOM 763 C CA . LYS A 1 97 ? 13.701 5.400 11.899 1.00 73.31 97 LYS A CA 1
ATOM 764 C C . LYS A 1 97 ? 13.572 6.222 10.628 1.00 73.31 97 LYS A C 1
ATOM 766 O O . LYS A 1 97 ? 14.036 7.349 10.613 1.00 73.31 97 LYS A O 1
ATOM 771 N N . ASP A 1 98 ? 12.945 5.665 9.594 1.00 67.19 98 ASP A N 1
ATOM 772 C CA . ASP A 1 98 ? 12.697 6.393 8.347 1.00 67.19 98 ASP A CA 1
ATOM 773 C C . ASP A 1 98 ? 11.811 7.631 8.619 1.00 67.19 98 ASP A C 1
ATOM 775 O O . ASP A 1 98 ? 12.107 8.711 8.122 1.00 67.19 98 ASP A O 1
ATOM 779 N N . ASP A 1 99 ? 10.798 7.510 9.492 1.00 61.09 99 ASP A N 1
ATOM 780 C CA . ASP A 1 99 ? 9.969 8.647 9.934 1.00 61.09 99 ASP A CA 1
ATOM 781 C C . ASP A 1 99 ? 10.769 9.698 10.749 1.00 61.09 99 ASP A C 1
ATOM 783 O O . ASP A 1 99 ? 10.393 10.866 10.763 1.00 61.09 99 ASP A O 1
ATOM 787 N N . GLU A 1 100 ? 11.847 9.307 11.447 1.00 58.47 100 GLU A N 1
ATOM 788 C CA . GLU A 1 100 ? 12.741 10.231 12.176 1.00 58.47 100 GLU A CA 1
ATOM 789 C C . GLU A 1 100 ? 13.761 10.919 11.247 1.00 58.47 100 GLU A C 1
ATOM 791 O O . GLU A 1 100 ? 14.230 12.008 11.569 1.00 58.47 100 GLU A O 1
ATOM 796 N N . GLU A 1 101 ? 14.118 10.297 10.118 1.00 51.94 101 GLU A N 1
ATOM 797 C CA . GLU A 1 101 ? 15.059 10.840 9.127 1.00 51.94 101 GLU A CA 1
ATOM 798 C C . GLU A 1 101 ? 14.372 11.777 8.108 1.00 51.94 101 GLU A C 1
ATOM 800 O O . GLU A 1 101 ? 15.009 12.714 7.636 1.00 51.94 101 GLU A O 1
ATOM 805 N N . ASP A 1 102 ? 13.077 11.590 7.819 1.00 49.25 102 ASP A N 1
ATOM 806 C CA . ASP A 1 102 ? 12.289 12.470 6.931 1.00 49.25 102 ASP A CA 1
ATOM 807 C C . ASP A 1 102 ? 11.906 13.830 7.579 1.00 49.25 102 ASP A C 1
ATOM 809 O O . ASP A 1 102 ? 11.501 14.752 6.870 1.00 49.25 102 ASP A O 1
ATOM 813 N N . ASP A 1 103 ? 12.042 13.988 8.905 1.00 47.22 103 ASP A N 1
ATOM 814 C CA . ASP A 1 103 ? 11.767 15.247 9.637 1.00 47.22 103 ASP A CA 1
ATOM 815 C C . ASP A 1 103 ? 12.946 16.258 9.576 1.00 47.22 103 ASP A C 1
ATOM 817 O O . ASP A 1 103 ? 12.810 17.388 10.051 1.00 47.22 103 ASP A O 1
ATOM 821 N N . ASP A 1 104 ? 14.098 15.881 8.997 1.00 47.38 104 ASP A N 1
ATOM 822 C CA . ASP A 1 104 ? 15.307 16.727 8.890 1.00 47.38 104 ASP A CA 1
ATOM 823 C C . ASP A 1 104 ? 15.501 17.379 7.495 1.00 47.38 104 ASP A C 1
ATOM 825 O O . ASP A 1 104 ? 16.435 18.163 7.322 1.00 47.38 104 ASP A O 1
ATOM 829 N N . ASP A 1 105 ? 14.607 17.130 6.524 1.00 46.06 105 ASP A N 1
ATOM 830 C CA . ASP A 1 105 ? 14.675 17.662 5.144 1.00 46.06 105 ASP A CA 1
ATOM 831 C C . ASP A 1 105 ? 13.462 18.559 4.769 1.00 46.06 105 ASP A C 1
ATOM 833 O O . ASP A 1 105 ? 13.002 18.580 3.624 1.00 46.06 105 ASP A O 1
ATOM 837 N N . GLU A 1 106 ? 12.945 19.374 5.700 1.00 43.03 106 GLU A N 1
ATOM 838 C CA . GLU A 1 106 ? 12.195 20.593 5.333 1.00 43.03 106 GLU A CA 1
ATOM 839 C C . GLU A 1 106 ? 13.179 21.721 4.946 1.00 43.03 106 GLU A C 1
ATOM 841 O O . GLU A 1 106 ? 13.244 22.756 5.611 1.00 43.03 106 GLU A O 1
ATOM 846 N N . ASP A 1 107 ? 13.961 21.535 3.873 1.00 38.00 107 ASP A N 1
ATOM 847 C CA . ASP A 1 107 ? 14.571 22.666 3.163 1.00 38.00 107 ASP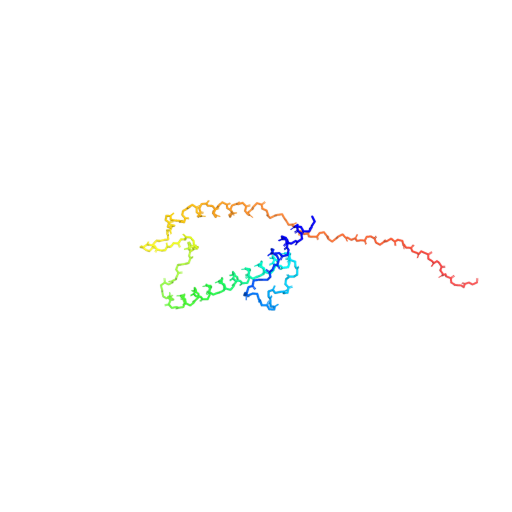 A CA 1
ATOM 848 C C . ASP A 1 107 ? 13.751 22.941 1.896 1.00 38.00 107 ASP A C 1
ATOM 850 O O . ASP A 1 107 ? 13.665 22.157 0.949 1.00 38.00 107 ASP A O 1
ATOM 854 N N . ASP A 1 108 ? 13.063 24.069 1.979 1.00 38.72 108 ASP A N 1
ATOM 855 C CA . ASP A 1 1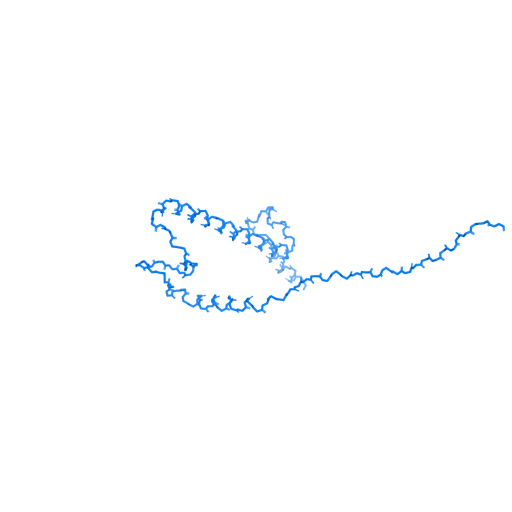08 ? 12.150 24.684 1.034 1.00 38.72 108 ASP A CA 1
ATOM 856 C C . ASP A 1 108 ? 12.873 24.930 -0.307 1.00 38.72 108 ASP A C 1
ATOM 858 O O . ASP A 1 108 ? 13.534 25.953 -0.499 1.00 38.72 108 ASP A O 1
ATOM 862 N N . GLU A 1 109 ? 12.774 24.000 -1.266 1.00 37.81 109 GLU A N 1
ATOM 863 C CA . GLU A 1 109 ? 13.069 24.299 -2.674 1.00 37.81 109 GLU A CA 1
ATOM 864 C C . GLU A 1 109 ? 11.953 25.201 -3.240 1.00 37.81 109 GLU A C 1
ATOM 866 O O . GLU A 1 109 ? 11.155 24.802 -4.094 1.00 37.81 109 GLU A O 1
ATOM 871 N N . GLU A 1 110 ? 11.899 26.455 -2.778 1.00 36.97 110 GLU A N 1
ATOM 872 C CA . GLU A 1 110 ? 11.308 27.530 -3.567 1.00 36.97 110 GLU A CA 1
ATOM 873 C C . GLU A 1 110 ? 12.164 27.686 -4.829 1.00 36.97 110 GLU A C 1
ATOM 875 O O . GLU A 1 110 ? 13.263 28.250 -4.812 1.00 36.97 110 GLU A O 1
ATOM 880 N N . GLU A 1 111 ? 11.664 27.142 -5.941 1.00 36.22 111 GLU A N 1
ATOM 881 C CA . GLU A 1 111 ? 12.232 27.369 -7.262 1.00 36.22 111 GLU A CA 1
ATOM 882 C C . GLU A 1 111 ? 12.446 28.871 -7.497 1.00 36.22 111 GLU A C 1
ATOM 884 O O . GLU A 1 111 ? 11.512 29.674 -7.572 1.00 36.22 111 GLU A O 1
ATOM 889 N N . ALA A 1 112 ? 13.720 29.227 -7.645 1.00 33.22 112 ALA A N 1
ATOM 890 C CA . ALA A 1 112 ? 14.182 30.534 -8.053 1.00 33.22 112 ALA A CA 1
ATOM 891 C C . ALA A 1 112 ? 13.524 30.955 -9.375 1.00 33.22 112 ALA A C 1
ATOM 893 O O . ALA A 1 112 ? 13.835 30.433 -10.447 1.00 33.22 112 ALA A O 1
ATOM 894 N N . VAL A 1 113 ? 12.666 31.972 -9.316 1.00 36.47 113 VAL A N 1
ATOM 895 C CA . VAL A 1 113 ? 12.322 32.765 -10.496 1.00 36.47 113 VAL A CA 1
ATOM 896 C C . VAL A 1 113 ? 13.438 33.795 -10.668 1.00 36.47 113 VAL A C 1
ATOM 898 O O . VAL A 1 113 ? 13.417 34.864 -10.060 1.00 36.47 113 VAL A O 1
ATOM 901 N N . GLU A 1 114 ? 14.465 33.454 -11.449 1.00 37.56 114 GLU A N 1
ATOM 902 C CA . GLU A 1 114 ? 15.436 34.444 -11.912 1.00 37.56 114 GLU A CA 1
ATOM 903 C C . GLU A 1 114 ? 14.699 35.484 -12.773 1.00 37.56 114 GLU A C 1
ATOM 905 O O . GLU A 1 114 ? 14.184 35.180 -13.850 1.00 37.56 114 GLU A O 1
ATOM 910 N N . GLU A 1 115 ? 14.631 36.731 -12.296 1.00 36.78 115 GLU A N 1
ATOM 911 C CA . GLU A 1 115 ? 14.305 37.873 -13.147 1.00 36.78 115 GLU A CA 1
ATOM 912 C C . GLU A 1 115 ? 15.392 37.996 -14.225 1.00 36.78 115 GLU A C 1
ATOM 914 O O . GLU A 1 115 ? 16.483 38.524 -13.985 1.00 36.78 115 GLU A O 1
ATOM 919 N N . GLU A 1 116 ? 15.089 37.527 -15.438 1.00 36.84 116 GLU A N 1
ATOM 920 C CA . GLU A 1 116 ? 15.869 37.859 -16.623 1.00 36.84 116 GLU A CA 1
ATOM 921 C C . GLU A 1 116 ? 15.876 39.382 -16.813 1.00 36.84 116 GLU A C 1
ATOM 923 O O . GLU A 1 116 ? 14.913 40.014 -17.255 1.00 36.84 116 GLU A O 1
ATOM 928 N N . LYS A 1 117 ? 17.018 39.987 -16.489 1.00 38.25 117 LYS A N 1
ATOM 929 C CA . LYS A 1 117 ? 17.370 41.343 -16.896 1.00 38.25 117 LYS A CA 1
ATOM 930 C C . LYS A 1 117 ? 17.407 41.400 -18.427 1.00 38.25 117 LYS A C 1
ATOM 932 O O . LYS A 1 117 ? 18.375 40.966 -19.048 1.00 38.25 117 LYS A O 1
ATOM 937 N N . ALA A 1 118 ? 16.368 41.974 -19.026 1.00 36.78 118 ALA A N 1
ATOM 938 C CA . ALA A 1 118 ? 16.351 42.320 -20.443 1.00 36.78 118 ALA A CA 1
ATOM 939 C C . ALA A 1 118 ? 17.539 43.247 -20.790 1.00 36.78 118 ALA A C 1
ATOM 941 O O . ALA A 1 118 ? 17.781 44.221 -20.064 1.00 36.78 118 ALA A O 1
ATOM 942 N N . PRO A 1 119 ? 18.286 42.987 -21.879 1.00 39.12 119 PRO A N 1
ATOM 943 C CA . PRO A 1 119 ? 19.335 43.880 -22.326 1.00 39.12 119 PRO A CA 1
ATOM 944 C C . PRO A 1 119 ? 18.778 44.980 -23.241 1.00 39.12 119 PRO A C 1
ATOM 946 O O . PRO A 1 119 ? 17.912 44.752 -24.080 1.00 39.12 119 PRO A O 1
ATOM 949 N N . ASP A 1 120 ? 19.389 46.149 -23.087 1.00 38.19 120 ASP A N 1
ATOM 950 C CA . ASP A 1 120 ? 19.518 47.238 -24.056 1.00 38.19 120 ASP A CA 1
ATOM 951 C C . ASP A 1 120 ? 18.274 48.081 -24.397 1.00 38.19 120 ASP A C 1
ATOM 953 O O . ASP A 1 120 ? 17.482 47.812 -25.301 1.00 38.19 120 ASP A O 1
ATOM 957 N N . GLY A 1 121 ? 18.166 49.208 -23.685 1.00 38.69 121 GLY A N 1
ATOM 958 C CA . GLY A 1 121 ? 17.317 50.328 -24.063 1.00 38.69 121 GLY A CA 1
ATOM 959 C C . GLY A 1 121 ? 17.860 51.021 -25.310 1.00 38.69 121 GLY A C 1
ATOM 960 O O . GLY A 1 121 ? 18.759 51.855 -25.229 1.00 38.69 121 GLY A O 1
ATOM 961 N N . ASN A 1 122 ? 17.257 50.704 -26.452 1.00 41.00 122 ASN A N 1
ATOM 962 C CA . ASN A 1 122 ? 17.339 51.467 -27.691 1.00 41.00 122 ASN A CA 1
ATOM 963 C C . ASN A 1 122 ? 16.823 52.905 -27.454 1.00 41.00 122 ASN A C 1
ATOM 965 O O . ASN A 1 122 ? 15.614 53.136 -27.418 1.00 41.00 122 ASN A O 1
ATOM 969 N N . GLN A 1 123 ? 17.719 53.879 -27.267 1.00 43.44 123 GLN A N 1
ATOM 970 C CA . GLN A 1 123 ? 17.385 55.301 -27.411 1.00 43.44 123 GLN A CA 1
ATOM 971 C C . GLN A 1 123 ? 17.476 55.676 -28.892 1.00 43.44 123 GLN A C 1
ATOM 973 O O . GLN A 1 123 ? 18.486 56.195 -29.362 1.00 43.44 123 GLN A O 1
ATOM 978 N N . GLU A 1 124 ? 16.398 55.422 -29.629 1.00 41.84 124 GLU A N 1
ATOM 979 C CA . GLU A 1 124 ? 16.200 56.000 -30.954 1.00 41.84 124 GLU A CA 1
ATOM 980 C C . GLU A 1 124 ? 15.474 57.337 -30.783 1.00 41.84 124 GLU A C 1
ATOM 982 O O . GLU A 1 124 ? 14.283 57.407 -30.475 1.00 41.84 124 GLU A O 1
ATOM 987 N N . GLY A 1 125 ? 16.249 58.417 -30.881 1.00 42.59 125 GLY A N 1
ATOM 988 C CA . GLY A 1 125 ? 15.742 59.777 -30.865 1.00 42.59 125 GLY A CA 1
ATOM 989 C C . GLY A 1 125 ? 14.960 60.073 -32.138 1.00 42.59 125 GLY A C 1
ATOM 990 O O . GLY A 1 125 ? 15.527 60.098 -33.225 1.00 42.59 125 GLY A O 1
ATOM 991 N N . HIS A 1 126 ? 13.677 60.364 -31.975 1.00 38.59 126 HIS A N 1
ATOM 992 C CA . HIS A 1 126 ? 12.880 61.096 -32.945 1.00 38.59 126 HIS A CA 1
ATOM 993 C C . HIS A 1 126 ? 12.066 62.144 -32.184 1.00 38.59 126 HIS A C 1
ATOM 995 O O . HIS A 1 126 ? 11.072 61.820 -31.540 1.00 38.59 126 HIS A O 1
ATOM 1001 N N . ASP A 1 127 ? 12.520 63.395 -32.252 1.00 52.31 127 ASP A N 1
ATOM 1002 C CA . ASP A 1 127 ? 11.665 64.562 -32.055 1.00 52.31 127 ASP A CA 1
ATOM 1003 C C . ASP A 1 127 ? 11.708 65.368 -33.355 1.00 52.31 127 ASP A C 1
ATOM 1005 O O . ASP A 1 127 ? 12.777 65.735 -33.855 1.00 52.31 127 ASP A O 1
ATOM 1009 N N . GLU A 1 128 ? 10.536 65.526 -33.955 1.00 51.94 128 GLU A N 1
ATOM 1010 C CA . GLU A 1 128 ? 10.313 66.274 -35.181 1.00 51.94 128 GLU A CA 1
ATOM 1011 C C . GLU A 1 128 ? 10.066 67.753 -34.846 1.00 51.94 128 GLU A C 1
ATOM 1013 O O . GLU A 1 128 ? 9.413 68.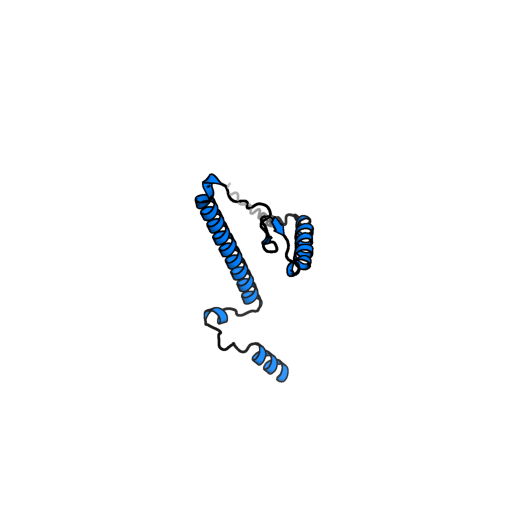077 -33.861 1.00 51.94 128 GLU A O 1
ATOM 1018 N N . SER A 1 129 ? 10.424 68.628 -35.791 1.00 56.12 129 SER A N 1
ATOM 1019 C CA . SER A 1 129 ? 9.926 70.009 -35.958 1.00 56.12 129 SER A CA 1
ATOM 1020 C C . SER A 1 129 ? 10.651 71.124 -35.184 1.00 56.12 129 SER A C 1
ATOM 1022 O O . SER A 1 129 ? 10.369 71.385 -34.019 1.00 56.12 129 SER A O 1
ATOM 1024 N N . ASN A 1 130 ? 11.504 71.889 -35.884 1.00 38.91 130 ASN A N 1
ATOM 1025 C CA . ASN A 1 130 ? 11.133 73.180 -36.507 1.00 38.91 130 ASN A CA 1
ATOM 1026 C C . ASN A 1 130 ? 12.282 73.734 -37.371 1.00 38.91 130 ASN A C 1
ATOM 1028 O O . ASN A 1 130 ? 13.405 73.876 -36.838 1.00 38.91 130 ASN A O 1
#

Sequence (130 aa):
MLEEISMLQAKSAPLDDETEDTLKFATRGDLVKEIRRLGGQMLASMVFGWKNVVAQLKIVNSERGLITEGIHKLKKVEKGQIVIPEKYRQMALEEEKDDEEDDDDEDDEEEAVEEEKAPDGNQEGHDESN

Solvent-accessible surface area (backbone atoms only — not comparable to full-atom values): 8487 Å² total; per-residue (Å²): 106,75,67,58,51,51,53,49,52,64,73,67,52,82,58,96,83,63,44,78,83,59,67,68,47,86,44,74,66,50,45,53,52,48,52,52,52,52,52,51,51,52,52,52,52,51,53,52,52,48,53,51,51,54,52,53,49,36,64,79,28,61,92,80,55,69,91,66,81,86,72,45,99,61,44,45,78,55,99,87,39,81,41,66,47,79,95,33,46,66,58,52,61,47,52,62,46,54,64,63,59,64,71,75,65,86,70,84,82,73,79,81,78,77,81,80,79,80,80,80,87,81,84,78,88,82,83,83,89,134

Foldseek 3Di:
DVVVVVVVCVVPPDDPPDDPVNVPQPDPVSVVVVVVVVVVVVVVVVVVVVVVVQVVVCVVCVPPGDDPPPDDPQWDDDPNDIGGDPVCPVVVVVVVVVVVVVVVPPPDCPPDPPPPDDDDDPPPDDDDDD

Secondary structure (DSSP, 8-state):
-HHHHHHHHHHTPPPTT--HHHHT--SHHHHHHHHHHHHHHHHHHHHHHHHHHHHHHHHHTTTT----TT--TT-EEETTEEE--GGGHHHHHHHHHHHHHGGG--------------------------

Mean predicted aligned error: 14.34 Å

Organism: Trifolium pratense (NCBI:txid57577)

Radius of gyration: 29.14 Å; Cα contacts (8 Å, |Δi|>4): 29; chains: 1; bounding box: 51×85×60 Å